Protein AF-A0A8J8BT07-F1 (afdb_monomer)

Sequence (127 aa):
MRKTLCTMLVVMLLAGCLSKEKPSQESAKELEKQASGYERILHWDDAAQTWEEAARLREAAGDEEQARNDRMKAALDWEVAARAYENRELWGSAADAWKRAAALWTATGETGRARNAKNHADEIEKK

Structure (mmCIF, N/CA/C/O backbone):
data_AF-A0A8J8BT07-F1
#
_entry.id   AF-A0A8J8BT07-F1
#
loop_
_atom_site.group_PDB
_atom_site.id
_atom_site.type_symbol
_atom_site.label_atom_id
_atom_site.label_alt_id
_atom_site.label_comp_id
_atom_site.label_asym_id
_atom_site.label_entity_id
_atom_site.label_seq_id
_atom_site.pdbx_PDB_ins_code
_atom_site.Cartn_x
_atom_site.Cartn_y
_atom_site.Cartn_z
_atom_site.occupancy
_atom_site.B_iso_or_equiv
_atom_site.auth_seq_id
_atom_site.auth_comp_id
_atom_site.auth_asym_id
_atom_site.auth_atom_id
_atom_site.pdbx_PDB_model_num
ATOM 1 N N . MET A 1 1 ? -9.904 -18.347 -61.516 1.00 48.00 1 MET A N 1
ATOM 2 C CA . MET A 1 1 ? -10.189 -17.227 -60.590 1.00 48.00 1 MET A CA 1
ATOM 3 C C . MET A 1 1 ? -9.616 -17.557 -59.209 1.00 48.00 1 MET A C 1
ATOM 5 O O . MET A 1 1 ? -10.270 -18.228 -58.430 1.00 48.00 1 MET A O 1
ATOM 9 N N . ARG A 1 2 ? -8.351 -17.199 -58.940 1.00 48.72 2 ARG A N 1
ATOM 10 C CA . ARG A 1 2 ? -7.629 -17.477 -57.674 1.00 48.72 2 ARG A CA 1
ATOM 11 C C . ARG A 1 2 ? -6.652 -16.333 -57.351 1.00 48.72 2 ARG A C 1
ATOM 13 O O . ARG A 1 2 ? -5.452 -16.556 -57.262 1.00 48.72 2 ARG A O 1
ATOM 20 N N . LYS A 1 3 ? -7.130 -15.087 -57.284 1.00 47.22 3 LYS A N 1
ATOM 21 C CA . LYS A 1 3 ? -6.262 -13.934 -56.954 1.00 47.22 3 LYS A CA 1
ATOM 22 C C . LYS A 1 3 ? -6.838 -12.945 -55.937 1.00 47.22 3 LYS A C 1
ATOM 24 O O . LYS A 1 3 ? -6.163 -11.983 -55.613 1.00 47.22 3 LYS A O 1
ATOM 29 N N . THR A 1 4 ? -8.015 -13.202 -55.368 1.00 50.19 4 THR A N 1
ATOM 30 C CA . THR A 1 4 ? -8.676 -12.237 -54.464 1.00 50.19 4 THR A CA 1
ATOM 31 C C . THR A 1 4 ? -8.746 -12.680 -53.001 1.00 50.19 4 THR A C 1
ATOM 33 O O . THR A 1 4 ? -9.257 -11.941 -52.172 1.00 50.19 4 THR A O 1
ATOM 36 N N . LEU A 1 5 ? -8.215 -13.861 -52.660 1.00 47.38 5 LEU A N 1
ATOM 37 C CA . LEU A 1 5 ? -8.224 -14.388 -51.285 1.00 47.38 5 LEU A CA 1
ATOM 38 C C . LEU A 1 5 ? -6.892 -14.207 -50.535 1.00 47.38 5 LEU A C 1
ATOM 40 O O . LEU A 1 5 ? -6.874 -14.301 -49.313 1.00 47.38 5 LEU A O 1
ATOM 44 N N . CYS A 1 6 ? -5.788 -13.887 -51.220 1.00 44.81 6 CYS A N 1
ATOM 45 C CA . CYS A 1 6 ? -4.498 -13.665 -50.550 1.00 44.81 6 CYS A CA 1
ATOM 46 C C . CYS A 1 6 ? -4.363 -12.278 -49.911 1.00 44.81 6 CYS A C 1
ATOM 48 O O . CYS A 1 6 ? -3.577 -12.125 -48.985 1.00 44.81 6 CYS A O 1
ATOM 50 N N . THR A 1 7 ? -5.121 -11.272 -50.351 1.00 47.91 7 THR A N 1
ATOM 51 C CA . THR A 1 7 ? -4.936 -9.901 -49.849 1.00 47.91 7 THR A CA 1
ATOM 52 C C . THR A 1 7 ? -5.709 -9.634 -48.557 1.00 47.91 7 THR A C 1
ATOM 54 O O . THR A 1 7 ? -5.244 -8.866 -47.723 1.00 47.91 7 THR A O 1
ATOM 57 N N . MET A 1 8 ? -6.847 -10.301 -48.328 1.00 45.19 8 MET A N 1
ATOM 58 C CA . MET A 1 8 ? -7.610 -10.126 -47.081 1.00 45.19 8 MET A CA 1
ATOM 59 C C . MET A 1 8 ? -6.984 -10.853 -45.885 1.00 45.19 8 MET A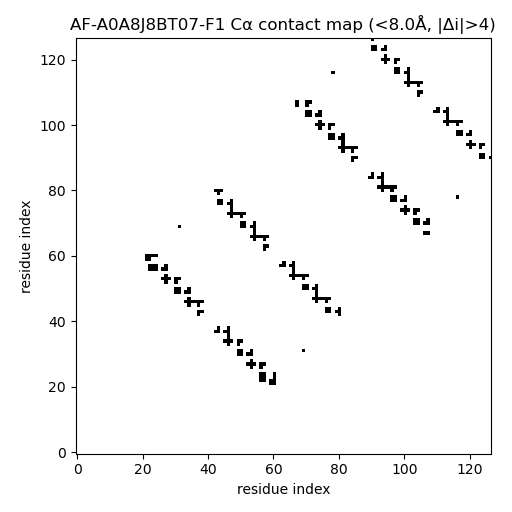 C 1
ATOM 61 O O . MET A 1 8 ? -7.069 -10.355 -44.765 1.00 45.19 8 MET A O 1
ATO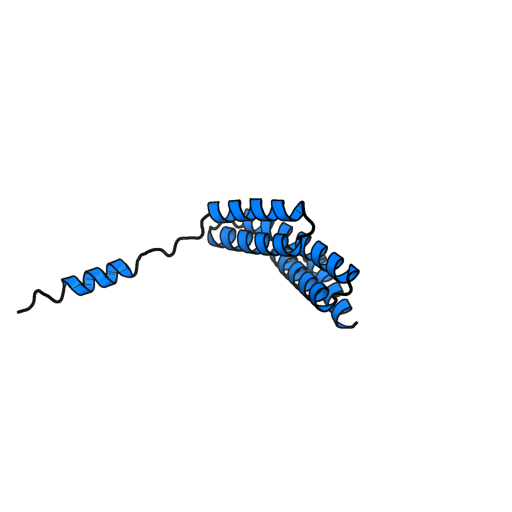M 65 N N . LEU A 1 9 ? -6.282 -11.971 -46.109 1.00 45.59 9 LEU A N 1
ATOM 66 C CA . LEU A 1 9 ? -5.600 -12.680 -45.022 1.00 45.59 9 LEU A CA 1
ATOM 67 C C . LEU A 1 9 ? -4.372 -11.912 -44.496 1.00 45.59 9 LEU A C 1
ATOM 69 O O . LEU A 1 9 ? -4.030 -12.030 -43.326 1.00 45.59 9 LEU A O 1
ATOM 73 N N . VAL A 1 10 ? -3.734 -11.088 -45.334 1.00 49.78 10 VAL A N 1
ATOM 74 C CA . VAL A 1 10 ? -2.559 -10.292 -44.937 1.00 49.78 10 VAL A CA 1
ATOM 75 C C . VAL A 1 10 ? -2.960 -9.040 -44.148 1.00 49.78 10 VAL A C 1
ATOM 77 O O . VAL A 1 10 ? -2.237 -8.633 -43.244 1.00 49.78 10 VAL A O 1
ATOM 80 N N . VAL A 1 11 ? -4.145 -8.470 -44.397 1.00 48.25 11 VAL A N 1
ATOM 81 C CA . VAL A 1 11 ? -4.633 -7.309 -43.628 1.00 48.25 11 VAL A CA 1
ATOM 82 C C . VAL A 1 11 ? -5.123 -7.715 -42.231 1.00 48.25 11 VAL A C 1
ATOM 84 O O . VAL A 1 11 ? -4.893 -6.980 -41.274 1.00 48.25 11 VAL A O 1
ATOM 87 N N . MET A 1 12 ? -5.696 -8.914 -42.059 1.00 43.34 12 MET A N 1
ATOM 88 C CA . MET A 1 12 ? -6.068 -9.411 -40.721 1.00 43.34 12 MET A CA 1
ATOM 89 C C . MET A 1 12 ? -4.864 -9.827 -39.860 1.00 43.34 12 MET A C 1
ATOM 91 O O . MET A 1 12 ? -4.944 -9.749 -38.637 1.00 43.34 12 MET A O 1
ATOM 95 N N . LEU A 1 13 ? -3.729 -10.190 -40.466 1.00 42.91 13 LEU A N 1
ATOM 96 C CA . LEU A 1 13 ? -2.477 -10.455 -39.742 1.00 42.91 13 LEU A CA 1
ATOM 97 C C . LEU A 1 13 ? -1.703 -9.178 -39.365 1.00 42.91 13 LEU A C 1
ATOM 99 O O . LEU A 1 13 ? -0.890 -9.216 -38.447 1.00 42.91 13 LEU A O 1
ATOM 103 N N . LEU A 1 14 ? -1.985 -8.044 -40.015 1.00 44.59 14 LEU A N 1
ATOM 104 C CA . LEU A 1 14 ? -1.398 -6.740 -39.673 1.00 44.59 14 LEU A CA 1
ATOM 105 C C . LEU A 1 14 ? -2.247 -5.932 -38.676 1.00 44.59 14 LEU A C 1
ATOM 107 O O . LEU A 1 14 ? -1.704 -5.079 -37.980 1.00 44.59 14 LEU A O 1
ATOM 111 N N . ALA A 1 15 ? -3.541 -6.234 -38.533 1.00 41.22 15 ALA A N 1
ATOM 112 C CA . ALA A 1 15 ? -4.407 -5.618 -37.520 1.00 41.22 15 ALA A CA 1
ATOM 113 C C . ALA A 1 15 ? -4.349 -6.315 -36.142 1.00 41.22 15 ALA A C 1
ATOM 115 O O . ALA A 1 15 ? -4.770 -5.736 -35.146 1.00 41.22 15 ALA A O 1
ATOM 116 N N . GLY A 1 16 ? -3.796 -7.533 -36.062 1.00 37.19 16 GLY A N 1
ATOM 117 C CA . GLY A 1 16 ? -3.573 -8.261 -34.801 1.00 37.19 16 GLY A CA 1
ATOM 118 C C . GLY A 1 16 ? -2.272 -7.903 -34.067 1.00 37.19 16 GLY A C 1
ATOM 119 O O . GLY A 1 16 ? -1.987 -8.479 -33.020 1.00 37.19 16 GLY A O 1
ATOM 120 N N . CYS A 1 17 ? -1.482 -6.969 -34.609 1.00 40.16 17 CYS A N 1
ATOM 121 C CA . CYS A 1 17 ? -0.150 -6.596 -34.118 1.00 40.16 17 CYS A CA 1
ATOM 122 C C . CYS A 1 17 ? -0.044 -5.122 -33.689 1.00 40.16 17 CYS A C 1
ATOM 124 O O . CYS A 1 17 ? 1.058 -4.583 -33.620 1.00 40.16 17 CYS A O 1
ATOM 126 N N . LEU A 1 18 ? -1.164 -4.461 -33.385 1.00 42.81 18 LEU A N 1
ATOM 127 C CA . LEU A 1 18 ? -1.148 -3.136 -32.766 1.00 42.81 18 LEU A CA 1
ATOM 128 C C . LEU A 1 18 ? -1.179 -3.283 -31.244 1.00 42.81 18 LEU A C 1
ATOM 130 O O . LEU A 1 18 ? -2.222 -3.368 -30.606 1.00 42.81 18 LEU A O 1
ATOM 134 N N . SER A 1 19 ? 0.044 -3.328 -30.719 1.00 45.44 19 SER A N 1
ATOM 135 C CA . SER A 1 19 ? 0.425 -2.841 -29.400 1.00 45.44 19 SER A CA 1
ATOM 136 C C . SER A 1 19 ? -0.158 -3.578 -28.193 1.00 45.44 19 SER A C 1
ATOM 138 O O . SER A 1 19 ? -1.010 -3.074 -27.467 1.00 45.44 19 SER A O 1
ATOM 140 N N . LYS A 1 20 ? 0.509 -4.678 -27.814 1.00 46.75 20 LYS A N 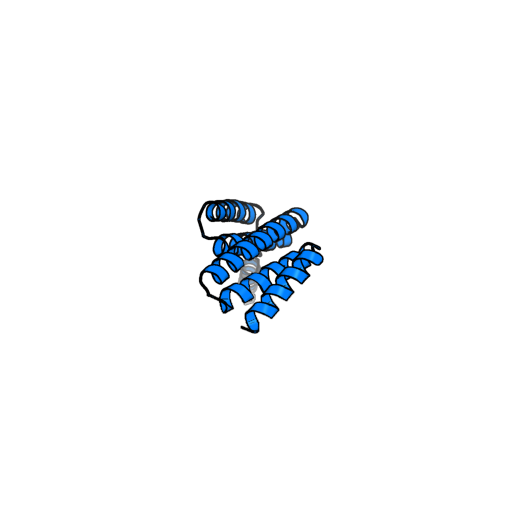1
ATOM 141 C CA . LYS A 1 20 ? 0.934 -4.790 -26.408 1.00 46.75 20 LYS A CA 1
ATOM 142 C C . LYS A 1 20 ? 1.904 -3.634 -26.153 1.00 46.75 20 LYS A C 1
ATOM 144 O O . LYS A 1 20 ? 3.117 -3.832 -26.203 1.00 46.75 20 LYS A O 1
ATOM 149 N N . GLU A 1 21 ? 1.385 -2.418 -26.008 1.00 57.34 21 GLU A N 1
ATOM 150 C CA . GLU A 1 21 ? 2.166 -1.306 -25.486 1.00 57.34 21 GLU A CA 1
ATOM 151 C C . GLU A 1 21 ? 2.699 -1.794 -24.147 1.00 57.34 21 GLU A C 1
ATOM 153 O O . GLU A 1 21 ? 1.939 -2.075 -23.218 1.00 57.34 21 GLU A O 1
ATOM 158 N N . LYS A 1 22 ? 4.012 -2.039 -24.091 1.00 64.50 22 LYS A N 1
ATOM 159 C CA . LYS A 1 22 ? 4.648 -2.289 -22.808 1.00 64.50 22 LYS A CA 1
ATOM 160 C C . LYS A 1 22 ? 4.307 -1.076 -21.944 1.00 64.50 22 LYS A C 1
ATOM 162 O O . LYS A 1 22 ? 4.473 0.044 -22.436 1.00 64.50 22 LYS A O 1
ATOM 167 N N . PRO A 1 23 ? 3.820 -1.272 -20.711 1.00 72.44 23 PRO A N 1
ATOM 168 C CA . PRO A 1 23 ? 3.608 -0.153 -19.809 1.00 72.44 23 PRO A CA 1
ATOM 169 C C . PRO A 1 23 ? 4.886 0.687 -19.750 1.00 72.44 23 PRO A C 1
ATOM 171 O O . PRO A 1 23 ? 5.991 0.145 -19.657 1.00 72.44 23 PRO A O 1
ATOM 174 N N . SER A 1 24 ? 4.741 2.002 -19.922 1.00 83.69 24 SER A N 1
ATOM 175 C CA . SER A 1 24 ? 5.890 2.892 -20.046 1.00 83.69 24 SER A CA 1
ATOM 176 C C . SER A 1 24 ? 6.353 3.345 -18.6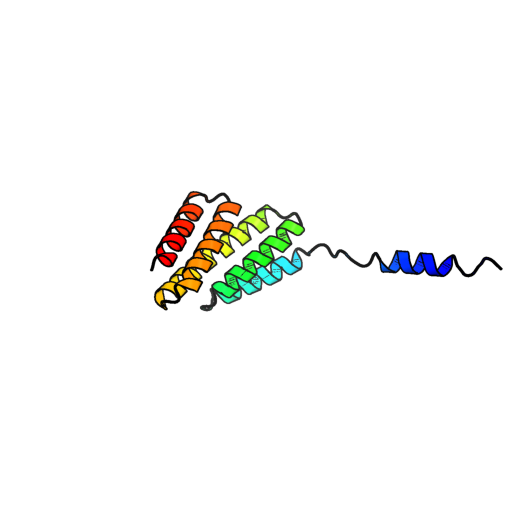63 1.00 83.69 24 SER A C 1
ATOM 178 O O . SER A 1 24 ? 5.552 3.606 -17.761 1.00 83.69 24 SER A O 1
ATOM 180 N N . GLN A 1 25 ? 7.669 3.484 -18.494 1.00 84.62 25 GLN A N 1
ATOM 181 C CA . GLN A 1 25 ? 8.235 4.101 -17.290 1.00 84.62 25 GLN A CA 1
ATOM 182 C C . GLN A 1 25 ? 7.730 5.538 -17.088 1.00 84.62 25 GLN A C 1
ATOM 184 O O . GLN A 1 25 ? 7.697 6.030 -15.964 1.00 84.62 25 GLN A O 1
ATOM 189 N N . GLU A 1 26 ? 7.336 6.216 -18.166 1.00 87.44 26 GLU A N 1
ATOM 190 C CA . GLU A 1 26 ? 6.771 7.562 -18.122 1.00 87.44 26 GLU A CA 1
ATOM 191 C C . GLU A 1 26 ? 5.404 7.581 -17.428 1.00 87.44 26 GLU A C 1
ATOM 193 O O . GLU A 1 26 ? 5.190 8.403 -16.540 1.00 87.44 26 GLU A O 1
ATOM 198 N N . SER A 1 27 ? 4.528 6.612 -17.720 1.00 89.56 27 SER A N 1
ATOM 199 C CA . SER A 1 27 ? 3.245 6.466 -17.021 1.00 89.56 27 SER A CA 1
ATOM 200 C C . SER A 1 27 ? 3.436 6.238 -15.519 1.00 89.56 27 SER A C 1
ATOM 202 O O . SER A 1 27 ? 2.756 6.866 -14.713 1.00 89.56 27 SER A O 1
ATOM 204 N N . ALA A 1 28 ? 4.410 5.412 -15.123 1.00 89.62 28 ALA A N 1
ATOM 205 C CA . ALA A 1 28 ? 4.711 5.197 -13.707 1.00 89.62 28 ALA A CA 1
ATOM 206 C C . ALA A 1 28 ? 5.256 6.456 -13.006 1.00 89.62 28 ALA A C 1
ATOM 208 O O . ALA A 1 28 ? 5.031 6.650 -11.814 1.00 89.62 28 ALA A O 1
ATOM 209 N N . LYS A 1 29 ? 5.992 7.318 -13.719 1.00 90.00 29 LYS A N 1
ATOM 210 C CA . LYS A 1 29 ? 6.495 8.589 -13.169 1.00 90.00 29 LYS A CA 1
ATOM 211 C C . LYS A 1 29 ? 5.383 9.617 -12.969 1.00 90.00 29 LYS A C 1
ATOM 213 O O . LYS A 1 29 ? 5.422 10.350 -11.984 1.00 90.00 29 LYS A O 1
ATOM 218 N N . GLU A 1 30 ? 4.395 9.666 -13.862 1.00 93.31 30 GLU A N 1
ATOM 219 C CA . GLU A 1 30 ? 3.247 10.562 -13.673 1.00 93.31 30 GLU A CA 1
ATOM 220 C C . GLU A 1 30 ? 2.395 10.127 -12.475 1.00 93.31 30 GLU A C 1
ATOM 222 O O . GLU A 1 30 ? 2.008 10.968 -11.665 1.00 93.31 30 GLU A O 1
ATOM 227 N N . LEU A 1 31 ? 2.194 8.817 -12.294 1.00 93.25 31 LEU A N 1
ATOM 228 C CA . LEU A 1 31 ? 1.521 8.287 -11.105 1.00 93.25 31 LEU A CA 1
ATOM 229 C C . LEU A 1 31 ? 2.285 8.611 -9.817 1.00 93.25 31 LEU A C 1
ATOM 231 O O . LEU A 1 31 ? 1.680 9.062 -8.853 1.00 93.25 31 LEU A O 1
ATOM 235 N N . GLU A 1 32 ? 3.613 8.475 -9.803 1.00 90.06 32 GLU A N 1
ATOM 236 C CA . GLU A 1 32 ? 4.437 8.900 -8.660 1.00 90.06 32 GLU A CA 1
ATOM 237 C C . GLU A 1 32 ? 4.188 10.368 -8.288 1.00 90.06 32 GLU A C 1
ATOM 239 O O . GLU A 1 32 ? 3.958 10.705 -7.125 1.00 90.06 32 GLU A O 1
ATOM 244 N N . LYS A 1 33 ? 4.187 11.253 -9.283 1.00 89.19 33 LYS A N 1
ATOM 245 C CA . LYS A 1 33 ? 3.929 12.677 -9.067 1.00 89.19 33 LYS A CA 1
ATOM 246 C C . LYS A 1 33 ? 2.516 12.929 -8.535 1.00 89.19 33 LYS A C 1
ATOM 248 O O . LYS A 1 33 ? 2.339 13.800 -7.679 1.00 89.19 33 LYS A O 1
ATOM 253 N N . GLN A 1 34 ? 1.525 12.191 -9.032 1.00 91.12 34 GLN A N 1
ATOM 254 C CA . GLN A 1 34 ? 0.148 12.261 -8.552 1.00 91.12 34 GLN A CA 1
ATOM 255 C C . GLN A 1 34 ? 0.044 11.797 -7.093 1.00 91.12 34 GLN A C 1
ATOM 257 O O . GLN A 1 34 ? -0.532 12.515 -6.274 1.00 91.12 34 GLN A O 1
ATOM 262 N N . ALA A 1 35 ? 0.665 10.669 -6.747 1.00 86.31 35 ALA A N 1
ATOM 263 C CA . ALA A 1 35 ? 0.669 10.115 -5.398 1.00 86.31 35 ALA A CA 1
ATOM 264 C C . ALA A 1 35 ? 1.296 11.085 -4.379 1.00 86.31 35 ALA A C 1
ATOM 266 O O . ALA A 1 35 ? 0.652 11.448 -3.396 1.00 86.31 35 ALA A O 1
ATOM 267 N N . SER A 1 36 ? 2.466 11.658 -4.683 1.00 85.50 36 SER A N 1
ATOM 268 C CA . SER A 1 36 ? 3.071 12.723 -3.860 1.00 85.50 36 SER A CA 1
ATOM 269 C C . SER A 1 36 ? 2.226 14.010 -3.785 1.00 85.50 36 SER A C 1
ATOM 271 O O . SER A 1 36 ? 2.405 14.852 -2.899 1.00 85.50 36 SER A O 1
ATOM 273 N N . GLY A 1 37 ? 1.311 14.221 -4.733 1.00 78.81 37 GLY A N 1
ATOM 274 C CA . GLY A 1 37 ? 0.297 15.270 -4.663 1.00 78.81 37 GLY A CA 1
ATOM 275 C C . GLY A 1 37 ? -0.741 14.997 -3.577 1.00 78.81 37 GLY A C 1
ATOM 276 O O . GLY A 1 37 ? -1.047 15.907 -2.805 1.00 78.81 37 GLY A O 1
ATOM 277 N N . TYR A 1 38 ? -1.222 13.755 -3.493 1.00 79.19 38 TYR A N 1
ATOM 278 C CA . TYR A 1 38 ? -2.188 13.317 -2.488 1.00 79.19 38 TYR A CA 1
ATOM 279 C C . TYR A 1 38 ? -1.623 13.319 -1.073 1.00 79.19 38 TYR A C 1
ATOM 281 O O . TYR A 1 38 ? -2.337 13.763 -0.188 1.00 79.19 38 TYR A O 1
ATOM 289 N N . GLU A 1 39 ? -0.361 12.929 -0.861 1.00 69.25 39 GLU A N 1
ATOM 290 C CA . GLU A 1 39 ? 0.296 12.948 0.465 1.00 69.25 39 GLU A CA 1
ATOM 291 C C . GLU A 1 39 ? 0.301 14.348 1.116 1.00 69.25 39 GLU A C 1
ATOM 293 O O . GLU A 1 39 ? 0.313 14.502 2.337 1.00 69.25 39 GLU A O 1
ATOM 298 N N . ARG A 1 40 ? 0.281 15.413 0.303 1.00 63.66 40 ARG A N 1
ATOM 299 C CA . ARG A 1 40 ? 0.183 16.802 0.794 1.00 63.66 40 ARG A CA 1
ATOM 300 C C . ARG A 1 40 ? -1.242 17.196 1.194 1.00 63.66 40 ARG A C 1
ATOM 302 O O . ARG A 1 40 ? -1.451 18.286 1.725 1.00 63.66 40 ARG A O 1
ATOM 309 N N . ILE A 1 41 ? -2.211 16.330 0.929 1.00 57.75 41 ILE A N 1
ATOM 310 C CA . ILE A 1 41 ? -3.633 16.467 1.233 1.00 57.75 41 ILE A CA 1
ATOM 311 C C . ILE A 1 41 ? -4.033 15.258 2.116 1.00 57.75 41 ILE A C 1
ATOM 313 O O . ILE A 1 41 ? -3.270 14.323 2.314 1.00 57.75 41 ILE A O 1
ATOM 317 N N . LEU A 1 42 ? -5.217 15.250 2.726 1.00 72.62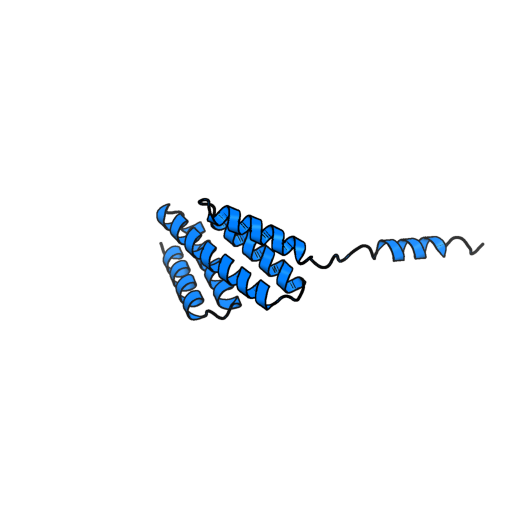 42 LEU A N 1
ATOM 318 C CA . LEU A 1 42 ? -5.680 14.140 3.579 1.00 72.62 42 LEU A CA 1
ATOM 319 C C . LEU A 1 42 ? -6.246 12.941 2.772 1.00 72.62 42 LEU A C 1
ATOM 321 O O . LEU A 1 42 ? -7.235 12.350 3.200 1.00 72.62 42 LEU A O 1
ATOM 325 N N . HIS A 1 43 ? -5.649 12.598 1.621 1.00 88.31 43 HIS A N 1
ATOM 326 C CA . HIS A 1 43 ? -6.125 11.569 0.668 1.00 88.31 43 HIS A CA 1
ATOM 327 C C . HIS A 1 43 ? -5.167 10.366 0.569 1.00 88.31 43 HIS A C 1
ATOM 329 O O . HIS A 1 43 ? -4.711 9.987 -0.508 1.00 88.31 43 HIS A O 1
ATOM 335 N N . TRP A 1 44 ? -4.802 9.793 1.716 1.00 90.31 44 TRP A N 1
ATOM 336 C CA . TRP A 1 44 ? -3.797 8.725 1.806 1.00 90.31 44 TRP A CA 1
ATOM 337 C C . TRP A 1 44 ? -4.215 7.416 1.121 1.00 90.31 44 TRP A C 1
ATOM 339 O O . TRP A 1 44 ? -3.368 6.685 0.626 1.00 90.31 44 TRP A O 1
ATOM 349 N N . ASP A 1 45 ? -5.510 7.123 1.047 1.00 93.06 45 ASP A N 1
ATOM 350 C CA . ASP A 1 45 ? -6.048 5.972 0.318 1.00 93.06 45 ASP A CA 1
ATOM 351 C C . ASP A 1 45 ? -5.880 6.107 -1.202 1.00 93.06 45 ASP A C 1
ATOM 353 O O . ASP A 1 45 ? -5.489 5.142 -1.863 1.00 93.06 45 ASP A O 1
ATOM 357 N N . ASP A 1 46 ? -6.109 7.302 -1.749 1.00 93.69 46 ASP A N 1
ATOM 358 C CA . ASP A 1 46 ? -5.846 7.603 -3.161 1.00 93.69 46 ASP A CA 1
ATOM 359 C C . ASP A 1 46 ? -4.340 7.555 -3.468 1.00 93.69 46 ASP A C 1
ATOM 361 O O . ASP A 1 46 ? -3.922 6.998 -4.491 1.00 93.69 46 ASP A O 1
ATOM 365 N N . ALA A 1 47 ? -3.509 8.092 -2.565 1.00 93.81 47 ALA A N 1
ATOM 366 C CA . ALA A 1 47 ? -2.050 8.025 -2.667 1.00 93.81 47 ALA A CA 1
ATOM 367 C C . ALA A 1 47 ? -1.566 6.570 -2.728 1.00 93.81 47 ALA A C 1
ATOM 369 O O . ALA A 1 47 ? -0.858 6.187 -3.664 1.00 93.81 47 ALA A O 1
ATOM 370 N N . ALA A 1 48 ? -2.032 5.740 -1.791 1.00 94.94 48 ALA A N 1
ATOM 371 C CA . ALA A 1 48 ? -1.647 4.343 -1.695 1.00 94.94 48 ALA A CA 1
ATOM 372 C C . ALA A 1 48 ? -2.005 3.554 -2.964 1.00 94.94 48 ALA A C 1
ATOM 374 O O . ALA A 1 48 ? -1.150 2.861 -3.517 1.00 94.94 48 ALA A O 1
ATOM 375 N N . GLN A 1 49 ? -3.228 3.718 -3.481 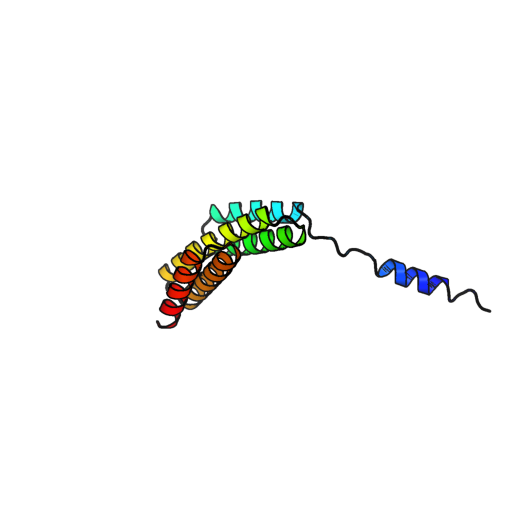1.00 95.81 49 GLN A N 1
ATOM 376 C CA . GLN A 1 49 ? -3.658 3.078 -4.733 1.00 95.81 49 GLN A CA 1
ATOM 377 C C . GLN A 1 49 ? -2.815 3.524 -5.932 1.00 95.81 49 GLN A C 1
ATOM 379 O O . GLN A 1 49 ? -2.462 2.715 -6.791 1.00 95.81 49 GLN A O 1
ATOM 384 N N . THR A 1 50 ? -2.469 4.810 -5.983 1.00 96.25 50 THR A N 1
ATOM 385 C CA . THR A 1 50 ? -1.651 5.370 -7.063 1.00 96.25 50 THR A CA 1
ATOM 386 C C . THR A 1 50 ? -0.232 4.793 -7.034 1.00 96.25 50 THR A C 1
ATOM 388 O O . THR A 1 50 ? 0.308 4.430 -8.081 1.00 96.25 50 THR A O 1
ATOM 391 N N . TRP A 1 51 ? 0.355 4.632 -5.844 1.00 97.50 51 TRP A N 1
ATOM 392 C CA . TRP A 1 51 ? 1.642 3.959 -5.671 1.00 97.50 51 TRP A CA 1
ATOM 393 C C . TRP A 1 51 ? 1.592 2.470 -6.041 1.00 97.50 51 TRP A C 1
ATOM 395 O O . TRP A 1 51 ? 2.521 1.978 -6.680 1.00 97.50 51 TRP A O 1
ATOM 405 N N . GLU A 1 52 ? 0.521 1.747 -5.695 1.00 97.56 52 GLU A N 1
ATOM 406 C CA . GLU A 1 52 ? 0.345 0.345 -6.111 1.00 97.56 52 GLU A CA 1
ATOM 407 C C . GLU A 1 52 ? 0.336 0.203 -7.639 1.00 97.56 52 GLU A C 1
ATOM 409 O O . GLU A 1 52 ? 0.987 -0.689 -8.194 1.00 97.56 52 GLU A O 1
ATOM 414 N N . GLU A 1 53 ? -0.358 1.108 -8.330 1.00 96.56 53 GLU A N 1
ATOM 415 C CA . GLU A 1 53 ? -0.406 1.105 -9.790 1.00 96.56 53 GLU A CA 1
ATOM 416 C C . GLU A 1 53 ? 0.947 1.493 -10.405 1.00 96.56 53 GLU A C 1
ATOM 418 O O . GLU A 1 53 ? 1.409 0.833 -11.341 1.00 96.56 53 GLU A O 1
ATOM 423 N N . ALA A 1 54 ? 1.640 2.491 -9.846 1.00 95.12 54 ALA A N 1
ATOM 424 C CA . ALA A 1 54 ? 3.000 2.836 -10.260 1.00 95.12 54 ALA A CA 1
ATOM 425 C C . ALA A 1 54 ? 3.948 1.632 -10.120 1.00 95.12 54 ALA A C 1
ATOM 427 O O . ALA A 1 54 ? 4.653 1.290 -11.076 1.00 95.12 54 ALA A O 1
ATOM 428 N N . ALA A 1 55 ? 3.883 0.918 -8.990 1.00 96.38 55 ALA A N 1
ATOM 429 C CA . ALA A 1 55 ? 4.668 -0.288 -8.755 1.00 96.38 55 ALA A CA 1
ATOM 430 C C . ALA A 1 55 ? 4.391 -1.373 -9.804 1.00 96.38 55 ALA A C 1
ATOM 432 O O . ALA A 1 55 ? 5.329 -1.964 -10.347 1.00 96.38 55 ALA A O 1
ATOM 433 N N . ARG A 1 56 ? 3.112 -1.614 -10.125 1.00 95.50 56 ARG A N 1
ATOM 434 C CA . ARG A 1 56 ? 2.693 -2.592 -11.141 1.00 95.50 56 ARG A CA 1
ATOM 435 C C . ARG A 1 56 ? 3.256 -2.246 -12.518 1.00 95.50 56 ARG A C 1
ATOM 437 O O . ARG A 1 56 ? 3.736 -3.131 -13.230 1.00 95.50 56 ARG A O 1
ATOM 444 N N . LEU A 1 57 ? 3.212 -0.970 -12.903 1.00 95.44 57 LEU A N 1
ATOM 445 C CA . LEU A 1 57 ? 3.760 -0.515 -14.182 1.00 95.44 57 LEU A CA 1
ATOM 446 C C . LEU A 1 57 ? 5.289 -0.641 -14.225 1.00 95.44 57 LEU A C 1
ATOM 448 O O . LEU A 1 57 ? 5.825 -1.041 -15.258 1.00 95.44 57 LEU A O 1
ATOM 452 N N . ARG A 1 58 ? 5.990 -0.359 -13.119 1.00 95.56 58 ARG A N 1
ATOM 453 C CA . ARG A 1 58 ? 7.455 -0.501 -13.031 1.00 95.56 58 ARG A CA 1
ATOM 454 C C . ARG A 1 58 ? 7.907 -1.948 -13.111 1.00 95.56 58 ARG A C 1
ATOM 456 O O . ARG A 1 58 ? 8.805 -2.253 -13.890 1.00 95.56 58 ARG A O 1
ATOM 463 N N . GLU A 1 59 ? 7.230 -2.843 -12.402 1.00 94.50 59 GLU A N 1
ATOM 464 C CA . GLU A 1 59 ? 7.490 -4.281 -12.486 1.00 94.50 59 GLU A CA 1
ATOM 465 C C . GLU A 1 59 ? 7.280 -4.796 -13.913 1.00 94.50 59 GLU A C 1
ATOM 467 O O . GLU A 1 59 ? 8.143 -5.467 -14.474 1.00 94.50 59 GLU A O 1
ATOM 472 N N . ALA A 1 60 ? 6.178 -4.403 -14.554 1.00 92.62 60 ALA A N 1
ATOM 473 C CA . ALA A 1 60 ? 5.911 -4.779 -15.937 1.00 92.62 60 ALA A CA 1
ATOM 474 C C . ALA A 1 60 ? 6.904 -4.155 -16.945 1.00 92.62 60 ALA A C 1
ATOM 476 O O . ALA A 1 60 ? 7.100 -4.702 -18.034 1.00 92.62 60 ALA A O 1
ATOM 477 N N . ALA A 1 61 ? 7.549 -3.041 -16.586 1.00 92.06 61 ALA A N 1
ATOM 478 C CA . ALA A 1 61 ? 8.642 -2.430 -17.339 1.00 92.06 61 ALA A CA 1
ATOM 479 C C . ALA A 1 61 ? 10.029 -3.038 -17.024 1.00 92.06 61 ALA A C 1
ATOM 481 O O . ALA A 1 61 ? 10.994 -2.706 -17.713 1.00 92.06 61 ALA A O 1
ATOM 482 N N . GLY A 1 62 ? 10.133 -3.937 -16.037 1.00 92.62 62 GLY A N 1
ATOM 483 C CA . GLY A 1 62 ? 11.381 -4.579 -15.606 1.00 92.62 62 GLY A CA 1
ATOM 484 C C . GLY A 1 62 ? 12.222 -3.763 -14.616 1.00 92.62 62 GLY A C 1
ATOM 485 O O . GLY A 1 62 ? 13.389 -4.082 -14.412 1.00 92.62 62 GLY A O 1
ATOM 486 N N . ASP A 1 63 ? 11.656 -2.714 -14.017 1.00 94.38 63 ASP A N 1
ATOM 487 C CA . ASP A 1 63 ? 12.312 -1.879 -13.005 1.00 94.38 63 ASP A CA 1
ATOM 488 C C . ASP A 1 63 ? 11.910 -2.338 -11.593 1.00 94.38 63 ASP A C 1
ATOM 490 O O . ASP A 1 63 ? 11.060 -1.747 -10.923 1.00 94.38 63 ASP A O 1
ATOM 494 N N . GLU A 1 64 ? 12.474 -3.472 -11.174 1.00 94.50 64 GLU A N 1
ATOM 495 C CA . GLU A 1 64 ? 12.101 -4.145 -9.924 1.00 94.50 64 GLU A CA 1
ATOM 496 C C . GLU A 1 64 ? 12.460 -3.337 -8.670 1.00 94.50 64 GLU A C 1
ATOM 498 O O . GLU A 1 64 ? 11.701 -3.334 -7.698 1.00 94.50 64 GLU A O 1
ATOM 503 N N . GLU A 1 65 ? 13.597 -2.634 -8.685 1.00 96.25 65 GLU A N 1
ATOM 504 C CA . GLU A 1 65 ? 14.038 -1.799 -7.564 1.00 96.25 65 GLU A CA 1
ATOM 505 C C . GLU A 1 65 ? 13.035 -0.676 -7.317 1.00 96.25 65 GLU A C 1
ATOM 507 O O . GLU A 1 65 ? 12.553 -0.481 -6.196 1.00 96.25 65 GLU A O 1
ATOM 512 N N . GLN A 1 66 ? 12.661 0.028 -8.380 1.00 96.31 66 GLN A N 1
ATOM 513 C CA . GLN A 1 66 ? 11.763 1.150 -8.242 1.00 96.31 66 GLN A CA 1
ATOM 514 C C . GLN A 1 66 ? 10.312 0.691 -7.996 1.00 96.31 66 GLN A C 1
ATOM 516 O O . GLN A 1 66 ? 9.588 1.339 -7.236 1.00 96.31 66 GLN A O 1
ATOM 521 N N . ALA A 1 67 ? 9.901 -0.467 -8.527 1.00 96.94 67 ALA A N 1
ATOM 522 C CA . ALA A 1 67 ? 8.639 -1.106 -8.147 1.00 96.94 67 ALA A CA 1
ATOM 523 C C . ALA A 1 67 ? 8.596 -1.448 -6.648 1.00 96.94 67 ALA A C 1
ATOM 525 O O . ALA A 1 67 ? 7.583 -1.223 -5.983 1.00 96.94 67 ALA A O 1
ATOM 526 N N . ARG A 1 68 ? 9.700 -1.959 -6.081 1.00 97.50 68 ARG A N 1
ATOM 527 C CA . ARG A 1 68 ? 9.812 -2.205 -4.636 1.00 97.50 68 ARG A CA 1
ATOM 528 C C . ARG A 1 68 ? 9.672 -0.904 -3.844 1.00 97.50 68 ARG A C 1
ATOM 530 O O . ARG A 1 68 ? 8.938 -0.896 -2.858 1.00 97.50 68 ARG A O 1
ATOM 537 N N . ASN A 1 69 ? 10.327 0.174 -4.274 1.00 97.50 69 ASN A N 1
ATOM 538 C CA . ASN A 1 69 ? 10.232 1.479 -3.614 1.00 97.50 69 ASN A CA 1
ATOM 539 C C . ASN A 1 69 ? 8.790 2.007 -3.594 1.00 97.50 69 ASN A C 1
ATOM 541 O O . ASN A 1 69 ? 8.322 2.454 -2.548 1.00 97.50 69 ASN A O 1
ATOM 545 N N . ASP A 1 70 ? 8.054 1.886 -4.699 1.00 97.44 70 ASP A N 1
ATOM 546 C CA . ASP A 1 70 ? 6.643 2.288 -4.743 1.00 97.44 70 ASP A CA 1
ATOM 547 C C . ASP A 1 70 ? 5.758 1.444 -3.835 1.00 97.44 70 ASP A C 1
ATOM 549 O O . ASP A 1 70 ? 4.920 1.992 -3.125 1.00 97.44 70 ASP A O 1
ATOM 553 N N . ARG A 1 71 ? 5.976 0.124 -3.774 1.00 98.31 71 ARG A N 1
ATOM 554 C CA . ARG A 1 71 ? 5.247 -0.733 -2.824 1.00 98.31 71 ARG A CA 1
ATOM 555 C C . ARG A 1 71 ? 5.497 -0.314 -1.379 1.00 98.31 71 ARG A C 1
ATOM 557 O O . ARG A 1 71 ? 4.575 -0.380 -0.572 1.00 98.31 71 ARG A O 1
ATOM 564 N N . MET A 1 72 ? 6.715 0.121 -1.042 1.00 97.81 72 MET A N 1
ATOM 565 C CA . MET A 1 72 ? 7.018 0.628 0.301 1.00 97.81 72 MET A CA 1
ATOM 566 C C . MET A 1 72 ? 6.256 1.922 0.607 1.00 97.81 72 MET A C 1
ATOM 568 O O . MET A 1 72 ? 5.762 2.071 1.723 1.00 97.81 72 MET A O 1
ATOM 572 N N . LYS A 1 73 ? 6.129 2.834 -0.366 1.00 96.94 73 LYS A N 1
ATOM 573 C CA . LYS A 1 73 ? 5.328 4.060 -0.215 1.00 96.94 73 LYS A CA 1
ATOM 574 C C . LYS A 1 73 ? 3.838 3.739 -0.076 1.00 96.94 73 LYS A C 1
ATOM 576 O O . LYS A 1 73 ? 3.225 4.148 0.903 1.00 96.94 73 LYS A O 1
ATOM 581 N N . ALA A 1 74 ? 3.300 2.897 -0.962 1.00 97.56 74 ALA A N 1
ATOM 582 C CA . ALA A 1 74 ? 1.922 2.414 -0.886 1.00 97.56 74 ALA A CA 1
ATOM 583 C C . ALA A 1 74 ? 1.602 1.785 0.476 1.00 97.56 74 ALA A C 1
ATOM 585 O O . ALA A 1 74 ? 0.551 2.043 1.056 1.00 97.56 74 ALA A O 1
ATOM 586 N N . ALA A 1 75 ? 2.514 0.961 1.003 1.00 98.00 75 ALA A N 1
ATOM 587 C CA . ALA A 1 75 ? 2.323 0.318 2.294 1.00 98.00 75 ALA A CA 1
ATOM 588 C C . ALA A 1 75 ? 2.223 1.346 3.428 1.00 98.00 75 ALA A C 1
ATOM 590 O O . ALA A 1 75 ? 1.310 1.238 4.241 1.00 98.00 75 ALA A O 1
ATOM 591 N N . LEU A 1 76 ? 3.109 2.352 3.461 1.00 96.56 76 LEU A N 1
ATOM 592 C CA . LEU A 1 76 ? 3.049 3.442 4.446 1.00 96.56 76 LEU A CA 1
ATOM 593 C C . LEU A 1 76 ? 1.730 4.208 4.361 1.00 96.56 76 LEU A C 1
ATOM 595 O O . LEU A 1 76 ? 1.088 4.421 5.388 1.00 96.56 76 LEU A O 1
ATOM 599 N N . ASP A 1 77 ? 1.308 4.579 3.156 1.00 96.94 77 ASP A N 1
ATOM 600 C CA . ASP A 1 77 ? 0.083 5.351 2.964 1.00 96.94 77 ASP A CA 1
ATOM 601 C C . ASP A 1 77 ? -1.162 4.553 3.371 1.00 96.94 77 ASP A C 1
ATOM 603 O O . ASP A 1 77 ? -2.058 5.100 4.017 1.00 96.94 77 ASP A O 1
ATOM 607 N N . TRP A 1 78 ? -1.186 3.237 3.123 1.00 98.00 78 TRP A N 1
ATOM 608 C CA . TRP A 1 78 ? -2.236 2.367 3.656 1.00 98.00 78 TRP A CA 1
ATOM 609 C C . TRP A 1 78 ? -2.243 2.296 5.186 1.00 98.00 78 TRP A C 1
ATOM 611 O O . TRP A 1 78 ? -3.327 2.289 5.768 1.00 98.00 78 TRP A O 1
ATOM 621 N N . GLU A 1 79 ? -1.086 2.285 5.861 1.00 96.94 79 GLU A N 1
ATOM 622 C CA . GLU A 1 79 ? -1.048 2.360 7.334 1.00 96.94 79 GLU A CA 1
ATOM 623 C C . GLU A 1 79 ? -1.623 3.689 7.846 1.00 96.94 79 GLU A C 1
ATOM 625 O O . GLU A 1 79 ? -2.343 3.723 8.849 1.00 96.94 79 GLU A O 1
ATOM 630 N N . VAL A 1 80 ? -1.317 4.798 7.166 1.00 95.81 80 VAL A N 1
ATOM 631 C CA . VAL A 1 80 ? -1.835 6.124 7.529 1.00 95.81 80 VAL A CA 1
ATOM 632 C C . VAL A 1 80 ? -3.346 6.195 7.296 1.00 95.81 80 VAL A C 1
ATOM 634 O O . VAL A 1 80 ? -4.078 6.641 8.185 1.00 95.81 80 VAL A O 1
ATOM 637 N N . ALA A 1 81 ? -3.827 5.708 6.149 1.00 95.31 81 ALA A N 1
ATOM 638 C CA . ALA A 1 81 ? -5.250 5.620 5.837 1.00 95.31 81 ALA A CA 1
ATOM 639 C C . ALA A 1 81 ? -5.997 4.748 6.858 1.00 95.31 81 ALA A C 1
ATOM 641 O O . ALA A 1 81 ? -7.028 5.171 7.382 1.00 95.31 81 ALA A O 1
ATOM 642 N N . ALA A 1 82 ? -5.443 3.584 7.216 1.00 96.31 82 ALA A N 1
ATOM 643 C CA . ALA A 1 82 ? -6.030 2.685 8.205 1.00 96.31 82 ALA A CA 1
ATOM 644 C C . ALA A 1 82 ? -6.256 3.390 9.549 1.00 96.31 82 ALA A C 1
ATOM 646 O O . ALA A 1 82 ? -7.374 3.399 10.064 1.00 96.31 82 ALA A O 1
ATOM 647 N N . ARG A 1 83 ? -5.236 4.088 10.065 1.00 95.75 83 ARG A N 1
ATOM 648 C CA . ARG A 1 83 ? -5.348 4.877 11.305 1.00 95.75 83 ARG A CA 1
ATOM 649 C C . ARG A 1 83 ? -6.371 6.007 11.196 1.00 95.75 83 ARG A C 1
ATOM 651 O O . ARG A 1 83 ? -7.075 6.303 12.161 1.00 95.75 83 ARG A O 1
ATOM 658 N N . ALA A 1 84 ? -6.467 6.659 10.038 1.00 94.00 84 ALA A N 1
ATOM 659 C CA . ALA A 1 84 ? -7.468 7.698 9.811 1.00 94.00 84 ALA A CA 1
ATOM 660 C C . ALA A 1 84 ? -8.898 7.130 9.820 1.00 94.00 84 ALA A C 1
ATOM 662 O O . ALA A 1 84 ? -9.798 7.765 10.374 1.00 94.00 84 ALA A O 1
ATOM 663 N N . TYR A 1 85 ? -9.102 5.938 9.255 1.00 94.81 85 TYR A N 1
ATOM 664 C CA . TYR A 1 85 ? -10.376 5.226 9.316 1.00 94.81 85 TYR A CA 1
ATOM 665 C C . TYR A 1 85 ? -10.711 4.762 10.738 1.00 94.81 85 TYR A C 1
ATOM 667 O O . TYR A 1 85 ? -11.853 4.938 11.153 1.00 94.81 85 TYR A O 1
ATOM 675 N N . GLU A 1 86 ? -9.738 4.269 11.514 1.00 94.25 86 GLU A N 1
ATOM 676 C CA . GLU A 1 86 ? -9.935 3.934 12.935 1.00 94.25 86 GLU A CA 1
ATOM 677 C C . GLU A 1 86 ? -10.405 5.141 13.751 1.00 94.25 86 GLU A C 1
ATOM 679 O O . GLU A 1 86 ? -11.377 5.045 14.495 1.00 94.25 86 GLU A O 1
ATOM 684 N N . ASN A 1 87 ? -9.776 6.305 13.561 1.00 93.50 87 ASN A N 1
ATOM 685 C CA . ASN A 1 87 ? -10.165 7.544 14.245 1.00 93.50 87 ASN A CA 1
ATOM 686 C C . ASN A 1 87 ? -11.587 8.013 13.897 1.00 93.50 87 ASN A C 1
ATOM 688 O O . ASN A 1 87 ? -12.164 8.819 14.624 1.00 93.50 87 ASN A O 1
ATOM 692 N N . ARG A 1 88 ? -12.133 7.553 12.768 1.00 92.25 88 ARG A N 1
ATOM 693 C CA . ARG A 1 88 ? -13.503 7.833 12.316 1.00 92.25 88 ARG A CA 1
ATOM 694 C C . ARG A 1 88 ? -14.448 6.656 12.552 1.00 92.25 88 ARG A C 1
ATOM 696 O O . ARG A 1 88 ? -15.573 6.696 12.067 1.00 92.25 88 ARG A O 1
ATOM 703 N N . GLU A 1 89 ? -13.979 5.621 13.249 1.00 92.81 89 GLU A N 1
ATOM 704 C CA . GLU A 1 89 ? -14.732 4.405 13.564 1.00 92.81 89 GLU A CA 1
ATOM 705 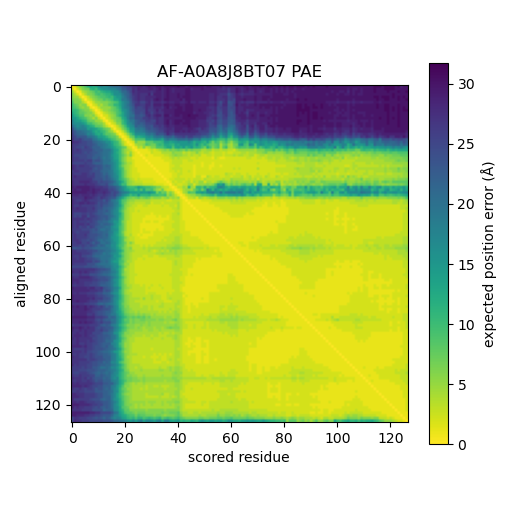C C . GLU A 1 89 ? -15.227 3.646 12.316 1.00 92.81 89 GLU A C 1
ATOM 707 O O . GLU A 1 89 ? -16.211 2.908 12.347 1.00 92.81 89 GLU A O 1
ATOM 712 N N . LEU A 1 90 ? -14.520 3.790 11.192 1.00 94.19 90 LEU A N 1
ATOM 713 C CA . LEU A 1 90 ? -14.787 3.078 9.942 1.00 94.19 90 LEU A CA 1
ATOM 714 C C . LEU A 1 90 ? -14.042 1.735 9.933 1.00 94.19 90 LEU A C 1
ATOM 716 O O . LEU A 1 90 ? -13.139 1.507 9.128 1.00 94.19 90 LEU A O 1
ATOM 720 N N . TRP A 1 91 ? -14.405 0.845 10.860 1.00 94.00 91 TRP A N 1
ATOM 721 C CA . TRP A 1 91 ? -13.642 -0.372 11.176 1.00 94.00 91 TRP A CA 1
ATOM 722 C C . TRP A 1 91 ? -13.417 -1.307 9.983 1.00 94.00 91 TRP A C 1
ATOM 724 O O . TRP A 1 91 ? -12.312 -1.812 9.813 1.00 94.00 91 TRP A O 1
ATOM 734 N N . GLY A 1 92 ? -14.413 -1.485 9.108 1.00 95.31 92 GLY A N 1
ATOM 735 C CA . GLY A 1 92 ? -14.253 -2.305 7.899 1.00 95.31 92 GLY A CA 1
ATOM 736 C C . GLY A 1 92 ? -13.176 -1.755 6.958 1.00 95.31 92 GLY A C 1
ATOM 737 O O . GLY A 1 92 ? -12.270 -2.478 6.552 1.00 95.31 92 GLY A O 1
ATOM 738 N N . SER A 1 93 ? -13.213 -0.447 6.689 1.00 95.62 93 SER A N 1
ATOM 739 C CA . SER A 1 93 ? -12.205 0.232 5.864 1.00 95.62 93 SER A CA 1
ATOM 740 C C . SER A 1 93 ? -10.823 0.220 6.517 1.00 95.62 93 SER A C 1
ATOM 742 O O . SER A 1 93 ? -9.821 0.051 5.826 1.00 95.62 93 SER A O 1
ATOM 744 N N . ALA A 1 94 ? -10.756 0.355 7.845 1.00 96.75 94 ALA A N 1
ATOM 745 C CA . ALA A 1 94 ? -9.506 0.260 8.591 1.00 96.75 94 ALA A CA 1
ATOM 746 C C . ALA A 1 94 ? -8.877 -1.139 8.492 1.00 96.75 94 ALA A C 1
ATOM 748 O O . ALA A 1 94 ? -7.690 -1.256 8.183 1.00 96.75 94 ALA A O 1
ATOM 749 N N . ALA A 1 95 ? -9.665 -2.200 8.701 1.00 97.88 95 ALA A N 1
ATOM 750 C CA . ALA A 1 95 ? -9.193 -3.577 8.576 1.00 97.88 95 ALA A CA 1
ATOM 751 C C . ALA A 1 95 ? -8.691 -3.874 7.155 1.00 97.88 95 ALA A C 1
ATOM 753 O O . ALA A 1 95 ? -7.614 -4.448 6.985 1.00 97.88 95 ALA A O 1
ATOM 754 N N . ASP A 1 96 ? -9.426 -3.439 6.130 1.00 97.94 96 ASP A N 1
ATOM 755 C CA . ASP A 1 96 ? -9.022 -3.626 4.735 1.00 97.94 96 ASP A CA 1
ATOM 756 C C . ASP A 1 96 ? -7.735 -2.864 4.392 1.00 97.94 96 ASP A C 1
ATOM 758 O O . ASP A 1 96 ? -6.844 -3.424 3.746 1.00 97.94 96 ASP A O 1
ATOM 762 N N . ALA A 1 97 ? -7.588 -1.626 4.868 1.00 97.88 97 ALA A N 1
ATOM 763 C CA . ALA A 1 97 ? -6.366 -0.846 4.688 1.00 97.88 97 ALA A CA 1
ATOM 764 C C . ALA A 1 97 ? -5.155 -1.519 5.364 1.00 97.88 97 ALA A C 1
ATOM 766 O O . ALA A 1 97 ? -4.101 -1.667 4.740 1.00 97.88 97 ALA A O 1
ATOM 767 N N . TRP A 1 98 ? -5.310 -2.041 6.586 1.00 98.50 98 TRP A N 1
ATOM 768 C CA . TRP A 1 98 ? -4.250 -2.807 7.250 1.00 98.50 98 TRP A CA 1
ATOM 769 C C . TRP A 1 98 ? -3.876 -4.095 6.509 1.00 98.50 98 TRP A C 1
ATOM 771 O O . TRP A 1 98 ? -2.690 -4.419 6.407 1.00 98.50 98 TRP A O 1
ATOM 781 N N . LYS A 1 99 ? -4.848 -4.820 5.939 1.00 98.56 99 LYS A N 1
ATOM 782 C CA . LYS A 1 99 ? -4.568 -6.010 5.112 1.00 98.56 99 LYS A CA 1
ATOM 783 C C . LYS A 1 99 ? -3.769 -5.658 3.860 1.00 98.56 99 LYS A C 1
ATOM 785 O O . LYS A 1 99 ? -2.837 -6.387 3.513 1.00 98.56 99 LYS A O 1
ATOM 790 N N . ARG A 1 100 ? -4.098 -4.543 3.198 1.00 98.38 100 ARG A N 1
ATOM 791 C CA . ARG A 1 100 ? -3.345 -4.045 2.033 1.00 98.38 100 ARG A CA 1
ATOM 792 C C . ARG A 1 100 ? -1.915 -3.671 2.413 1.00 98.38 100 ARG A C 1
ATOM 794 O O . ARG A 1 100 ? -0.979 -4.161 1.780 1.00 98.38 100 ARG A O 1
ATOM 801 N N . ALA A 1 101 ? -1.736 -2.912 3.497 1.00 97.94 101 ALA A N 1
ATOM 802 C CA . ALA A 1 101 ? -0.411 -2.599 4.035 1.00 97.94 101 ALA A CA 1
ATOM 803 C C . ALA A 1 101 ? 0.395 -3.879 4.329 1.00 97.94 101 ALA A C 1
ATOM 805 O O . ALA A 1 101 ? 1.550 -4.000 3.922 1.00 97.94 101 ALA A O 1
ATOM 806 N N . ALA A 1 102 ? -0.225 -4.884 4.960 1.00 98.50 102 ALA A N 1
ATOM 807 C CA . ALA A 1 102 ? 0.425 -6.157 5.270 1.00 98.50 102 ALA A CA 1
ATOM 808 C C . ALA A 1 102 ? 0.894 -6.922 4.017 1.00 98.50 102 ALA A C 1
ATOM 810 O O . ALA A 1 102 ? 2.009 -7.461 3.995 1.00 98.50 102 ALA A O 1
ATOM 811 N N . ALA A 1 103 ? 0.065 -6.964 2.970 1.00 98.38 103 ALA A N 1
ATOM 812 C CA . ALA A 1 103 ? 0.405 -7.607 1.704 1.00 98.38 103 ALA A CA 1
ATOM 813 C C . ALA A 1 103 ? 1.603 -6.921 1.026 1.00 98.38 103 ALA A C 1
ATOM 815 O O . ALA A 1 103 ? 2.548 -7.592 0.606 1.00 98.38 103 ALA A O 1
ATOM 816 N N . LEU A 1 104 ? 1.615 -5.587 0.997 1.00 98.31 104 LEU A N 1
ATOM 817 C CA . LEU A 1 104 ? 2.704 -4.807 0.406 1.00 98.31 104 LEU A CA 1
ATOM 818 C C . LEU A 1 104 ? 4.002 -4.907 1.219 1.00 98.31 104 LEU A C 1
ATOM 820 O O . LEU A 1 104 ? 5.083 -5.069 0.645 1.00 98.31 104 LEU A O 1
ATOM 824 N N . TRP A 1 105 ? 3.921 -4.920 2.552 1.00 98.31 10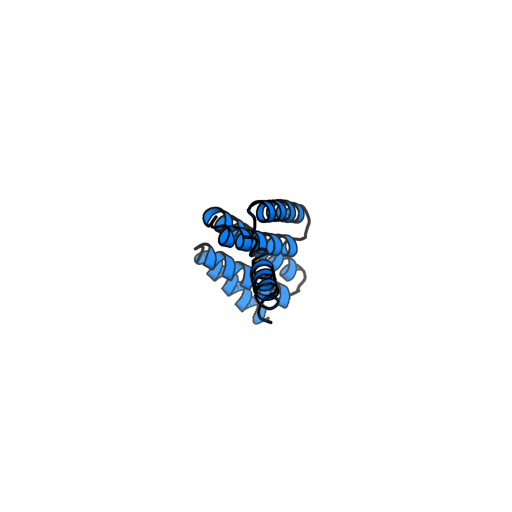5 TRP A N 1
ATOM 825 C CA . TRP A 1 105 ? 5.089 -5.190 3.394 1.00 98.31 105 TRP A CA 1
ATOM 826 C C . TRP A 1 105 ? 5.668 -6.579 3.156 1.00 98.31 105 TRP A C 1
ATOM 828 O O . TRP A 1 105 ? 6.884 -6.743 3.077 1.00 98.31 105 TRP A O 1
ATOM 838 N N . THR A 1 106 ? 4.812 -7.579 2.956 1.00 98.06 106 THR A N 1
ATOM 839 C CA . THR A 1 106 ? 5.270 -8.923 2.587 1.00 98.06 106 THR A CA 1
ATOM 840 C C . THR A 1 106 ? 6.001 -8.901 1.243 1.00 98.06 106 THR A C 1
ATOM 842 O O . THR A 1 106 ? 7.100 -9.443 1.141 1.00 98.06 106 THR A O 1
ATOM 845 N N . ALA A 1 107 ? 5.448 -8.213 0.239 1.00 95.75 107 ALA A N 1
ATOM 846 C CA . ALA A 1 107 ? 6.037 -8.104 -1.098 1.00 95.75 107 ALA A CA 1
ATOM 847 C C . ALA A 1 107 ? 7.382 -7.348 -1.137 1.00 95.75 107 ALA A C 1
ATOM 849 O O . ALA A 1 107 ? 8.150 -7.505 -2.083 1.00 95.75 107 ALA A O 1
ATOM 850 N N . THR A 1 108 ? 7.686 -6.538 -0.121 1.00 96.06 108 THR A N 1
ATOM 851 C CA . THR A 1 108 ? 8.945 -5.773 -0.008 1.00 96.06 108 THR A CA 1
ATOM 852 C C . THR A 1 108 ? 9.989 -6.443 0.896 1.00 96.06 108 THR A C 1
ATOM 854 O O . THR A 1 108 ? 11.126 -5.961 0.972 1.00 96.06 108 THR A O 1
ATOM 857 N N . GLY A 1 109 ? 9.627 -7.561 1.542 1.00 96.44 109 GLY A N 1
ATOM 858 C CA . GLY A 1 109 ? 10.471 -8.318 2.474 1.00 96.44 109 GLY A CA 1
ATOM 859 C C . GLY A 1 109 ? 10.368 -7.878 3.942 1.00 96.44 109 GLY A C 1
ATOM 860 O O . GLY A 1 109 ? 11.003 -8.477 4.810 1.00 96.44 109 GLY A O 1
ATOM 861 N N . GLU A 1 110 ? 9.536 -6.884 4.255 1.00 96.94 110 GLU A N 1
ATOM 862 C CA . GLU A 1 110 ? 9.371 -6.294 5.590 1.00 96.94 110 GLU A CA 1
ATOM 863 C C . GLU A 1 110 ? 8.441 -7.136 6.488 1.00 96.94 110 GLU A C 1
ATOM 865 O O . GLU A 1 110 ? 7.386 -6.701 6.956 1.00 96.94 110 GLU A O 1
ATOM 870 N N . THR A 1 111 ? 8.830 -8.388 6.744 1.00 95.50 111 THR A N 1
ATOM 871 C CA . THR A 1 111 ? 7.977 -9.404 7.398 1.00 95.50 111 THR A CA 1
ATOM 872 C C . THR A 1 111 ? 7.488 -9.028 8.804 1.00 95.50 111 THR A C 1
ATOM 874 O O . THR A 1 111 ? 6.389 -9.423 9.199 1.00 95.50 111 THR A O 1
ATOM 877 N N . GLY A 1 112 ? 8.270 -8.255 9.567 1.00 97.44 112 GLY A N 1
ATOM 878 C CA . GLY A 1 112 ? 7.872 -7.766 10.891 1.00 97.44 112 GLY A CA 1
ATOM 879 C C . GLY A 1 112 ? 6.726 -6.756 10.817 1.00 97.44 112 GLY A C 1
ATOM 880 O O . GLY A 1 112 ? 5.734 -6.894 11.533 1.00 97.44 112 GLY A O 1
ATOM 881 N N . ARG A 1 113 ? 6.821 -5.787 9.898 1.00 97.94 113 ARG A N 1
ATOM 882 C CA . ARG A 1 113 ? 5.749 -4.813 9.643 1.00 97.94 113 ARG A CA 1
ATOM 883 C C . ARG A 1 113 ? 4.506 -5.485 9.079 1.00 97.94 113 ARG A C 1
ATOM 885 O O . ARG A 1 113 ? 3.412 -5.233 9.573 1.00 97.94 113 ARG A O 1
ATOM 892 N N . ALA A 1 114 ? 4.685 -6.411 8.137 1.00 98.31 114 ALA A N 1
ATOM 893 C CA . ALA A 1 114 ? 3.587 -7.190 7.574 1.00 98.31 114 ALA A CA 1
ATOM 894 C C . ALA A 1 114 ? 2.783 -7.925 8.655 1.00 98.31 114 ALA A C 1
ATOM 896 O O . ALA A 1 114 ? 1.554 -7.877 8.669 1.00 98.31 114 ALA A O 1
ATOM 897 N N . ARG A 1 115 ? 3.482 -8.574 9.594 1.00 98.44 115 ARG A N 1
ATOM 898 C CA . ARG A 1 115 ? 2.849 -9.275 10.715 1.00 98.44 115 ARG A CA 1
ATOM 899 C C . ARG A 1 115 ? 2.069 -8.322 11.613 1.00 98.44 115 ARG A C 1
ATOM 901 O O . ARG A 1 115 ? 0.944 -8.639 11.976 1.00 98.44 115 ARG A O 1
ATOM 908 N N . ASN A 1 116 ? 2.649 -7.176 11.958 1.00 98.25 116 ASN A N 1
ATOM 909 C CA . ASN A 1 116 ? 1.989 -6.199 12.823 1.00 98.25 116 ASN A CA 1
ATOM 910 C C . ASN A 1 116 ? 0.717 -5.639 12.173 1.00 98.25 116 ASN A C 1
ATOM 912 O O . ASN A 1 116 ? -0.330 -5.631 12.813 1.00 98.25 116 ASN A O 1
ATOM 916 N N . ALA A 1 117 ? 0.791 -5.256 10.895 1.00 98.06 117 ALA A N 1
ATOM 917 C CA . ALA A 1 117 ? -0.359 -4.784 10.128 1.00 98.06 117 ALA A CA 1
ATOM 918 C C . ALA A 1 117 ? -1.468 -5.846 10.053 1.00 98.06 117 ALA A C 1
ATOM 920 O O . ALA A 1 117 ? -2.630 -5.552 10.325 1.00 98.06 117 ALA A O 1
ATOM 921 N N . LYS A 1 118 ? -1.110 -7.108 9.778 1.00 98.31 118 LYS A N 1
ATOM 922 C CA . LYS A 1 118 ? -2.073 -8.216 9.780 1.00 98.31 118 LYS A CA 1
ATOM 923 C C . LYS A 1 118 ? -2.733 -8.402 11.148 1.00 98.31 118 LYS A C 1
ATOM 925 O O . LYS A 1 118 ? -3.948 -8.524 11.216 1.00 98.31 118 LYS A O 1
ATOM 930 N N . ASN A 1 119 ? -1.951 -8.398 12.227 1.00 98.19 119 ASN A N 1
ATOM 931 C CA . ASN A 1 119 ? -2.492 -8.553 13.577 1.00 98.19 119 ASN A CA 1
ATOM 932 C C . ASN A 1 119 ? -3.478 -7.426 13.924 1.00 98.19 119 ASN A C 1
ATOM 934 O O . ASN A 1 119 ? -4.524 -7.706 14.499 1.00 98.19 119 ASN A O 1
ATOM 938 N N . HIS A 1 120 ? -3.183 -6.178 13.543 1.00 97.31 120 HIS A N 1
ATOM 939 C CA . HIS A 1 120 ? -4.121 -5.064 13.711 1.00 97.31 120 HIS A CA 1
ATOM 940 C C . HIS A 1 120 ? -5.408 -5.255 12.905 1.00 97.31 120 HIS A C 1
ATOM 942 O O . HIS A 1 120 ? -6.490 -5.051 13.451 1.00 97.31 120 HIS A O 1
ATOM 948 N N . ALA A 1 121 ? -5.321 -5.699 11.646 1.00 97.88 121 ALA A N 1
ATOM 949 C CA . ALA A 1 121 ? -6.516 -6.035 10.873 1.00 97.88 121 ALA A CA 1
ATOM 950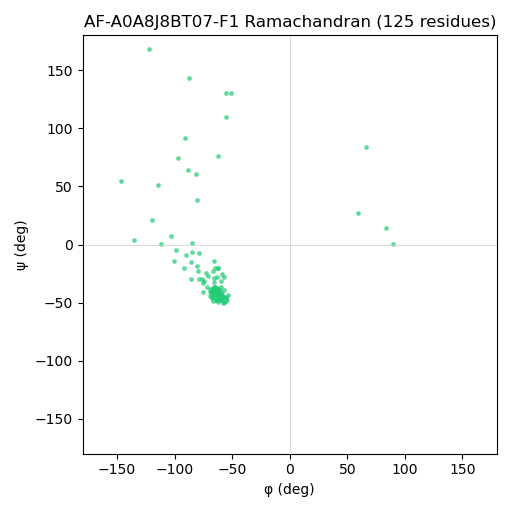 C C . ALA A 1 121 ? -7.370 -7.097 11.590 1.00 97.88 121 ALA A C 1
ATOM 952 O O . ALA A 1 121 ? -8.559 -6.877 11.811 1.00 97.88 121 ALA A O 1
ATOM 953 N N . ASP A 1 122 ? -6.746 -8.195 12.031 1.00 97.50 122 ASP A N 1
ATOM 954 C CA . ASP A 1 122 ? -7.414 -9.299 12.733 1.00 97.50 122 ASP A CA 1
ATOM 955 C C . ASP A 1 122 ? -8.023 -8.859 14.085 1.00 97.50 122 ASP A C 1
ATOM 957 O O . ASP A 1 122 ? -8.968 -9.477 14.579 1.00 97.50 122 ASP A O 1
ATOM 961 N N . GLU A 1 123 ? -7.460 -7.840 14.740 1.00 96.56 123 GLU A N 1
ATOM 962 C CA . GLU A 1 123 ? -8.002 -7.241 15.967 1.00 96.56 123 GLU A CA 1
ATOM 963 C C . GLU A 1 123 ? -9.220 -6.359 15.688 1.00 96.56 123 GLU A C 1
ATOM 965 O O . GLU A 1 123 ? -10.188 -6.406 16.447 1.00 96.56 123 GLU A O 1
ATOM 970 N N . ILE A 1 124 ? -9.193 -5.578 14.606 1.00 96.12 124 ILE A N 1
ATOM 971 C CA . ILE A 1 124 ? -10.308 -4.714 14.203 1.00 96.12 124 ILE A CA 1
ATOM 972 C C . ILE A 1 124 ? -11.515 -5.550 13.771 1.00 96.12 124 ILE A C 1
ATOM 974 O O . ILE A 1 124 ? -12.628 -5.231 14.165 1.00 96.12 124 ILE A O 1
ATOM 978 N N . GLU A 1 125 ? -11.313 -6.649 13.040 1.00 92.62 125 GLU A N 1
ATOM 979 C CA . GLU A 1 125 ? -12.408 -7.527 12.586 1.00 92.62 125 GLU A CA 1
ATOM 980 C C . GLU A 1 125 ? -13.155 -8.250 13.717 1.00 92.62 125 GLU A C 1
ATOM 982 O O . GLU A 1 125 ? -14.225 -8.814 13.492 1.00 92.62 125 GLU A O 1
ATOM 987 N N . LYS A 1 126 ? -12.593 -8.264 14.929 1.00 91.88 126 LYS A N 1
ATOM 988 C CA . LYS A 1 126 ? -13.231 -8.847 16.119 1.00 91.88 126 LYS A CA 1
ATOM 989 C C . LYS A 1 126 ? -14.087 -7.842 16.897 1.00 91.88 126 LYS A C 1
ATOM 991 O O . LYS A 1 126 ? -14.733 -8.262 17.858 1.00 91.88 126 LYS A O 1
ATOM 996 N N . LYS A 1 127 ? -14.026 -6.552 16.553 1.00 80.38 127 LYS A N 1
ATOM 997 C CA . LYS A 1 127 ? -14.811 -5.480 17.183 1.00 80.38 127 LYS A CA 1
ATOM 998 C C . LYS A 1 127 ? -16.191 -5.378 16.546 1.00 80.38 127 LYS A C 1
ATOM 1000 O O . LYS A 1 127 ? -17.144 -5.153 17.322 1.00 80.38 127 LYS A O 1
#

Mean predicted aligned error: 9.27 Å

Radius of gyration: 21.33 Å; Cα contacts (8 Å, |Δi|>4): 161; chains: 1; bounding box: 29×34×78 Å

Solvent-accessible surface area (backbone atoms only — not comparable to full-atom values): 6373 Å² total; per-residue (Å²): 143,89,78,78,71,69,63,61,58,54,53,60,63,60,67,75,67,77,65,88,68,67,52,44,68,64,60,25,50,52,30,48,56,51,20,61,52,25,66,79,45,99,37,28,57,62,17,15,52,31,20,45,52,21,16,53,29,22,45,70,56,68,39,55,72,62,15,43,52,25,28,54,51,16,20,52,26,17,48,52,32,14,54,54,26,49,77,68,67,36,47,71,61,15,24,50,24,16,43,52,17,15,54,32,23,48,77,64,67,42,53,71,59,13,49,53,29,37,53,51,18,63,55,44,75,73,109

Foldseek 3Di:
DPDPPVPVVVVVVVVVPPDPPQLDLVQLVVLQVVLVVCVVDVNLVSSLVSLQVSLVSCVSVVNNVVSLVSLQSSLVSLQVQLVVCVVVVVLVSNLVSLQSSLVSCVVNVVNVSSVVSNVVSVVSVVD

pLDDT: mean 85.25, std 18.95, range [37.19, 98.56]

Secondary structure (DSSP, 8-state):
--SSSHHHHHHHHHHTTS---PPPHHHHHHHHHHHHHHTTTT-HHHHHHHHHHHHHHHHHHT-HHHHHHHHHHHHHHHHHHHHHHHHTT-HHHHHHHHHHHHHHHHHHT-HHHHHHHHHHHHHHTT-

Nearest PDB structures (foldseek):
  8glv-assembly1_Lf  TM=8.796E-01  e=3.343E-01  Chlamydomonas reinhardtii
  7t7t-assembly1_A  TM=4.899E-01  e=3.177E-01  Citrus unshiu
  4wne-assembly1_A  TM=5.385E-01  e=5.844E-01  Homo sapiens
  8rst-assembly1_A-2  TM=4.642E-01  e=1.022E+00  Bacillus phage phi3T
  4jhr-assembly1_A  TM=4.093E-01  e=3.636E+00  Mus musculus